Protein AF-A0A0M3HGR2-F1 (afdb_monomer)

Structure (mmCIF, N/CA/C/O backbone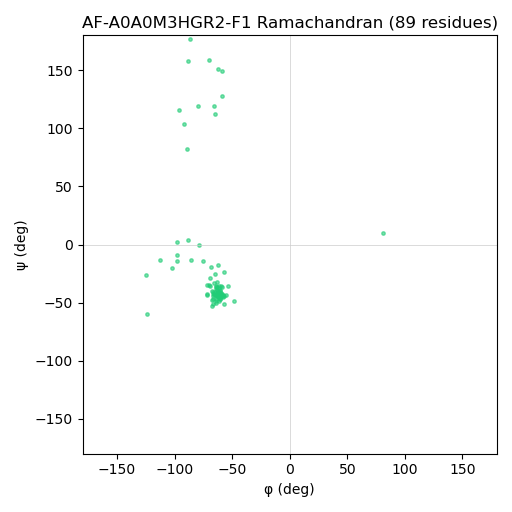):
data_AF-A0A0M3HGR2-F1
#
_entry.id   AF-A0A0M3HGR2-F1
#
loop_
_atom_site.group_PDB
_atom_site.id
_atom_site.type_symbol
_atom_site.label_atom_id
_atom_site.label_alt_id
_atom_site.label_comp_id
_atom_site.label_asym_id
_atom_site.label_entity_id
_atom_site.label_seq_id
_atom_site.pdbx_PDB_ins_code
_atom_site.Cartn_x
_atom_site.Cartn_y
_atom_site.Cartn_z
_atom_site.occupancy
_atom_site.B_iso_or_equiv
_atom_site.auth_seq_id
_atom_site.auth_comp_id
_atom_site.auth_asym_id
_atom_site.auth_atom_id
_atom_site.pdbx_PDB_model_num
ATOM 1 N N . MET A 1 1 ? 3.746 10.396 -20.677 1.00 55.91 1 MET A N 1
ATOM 2 C CA . MET A 1 1 ? 4.293 10.969 -19.425 1.00 55.91 1 MET A CA 1
ATOM 3 C C . MET A 1 1 ? 3.581 10.433 -18.183 1.00 55.91 1 MET A C 1
ATOM 5 O O . MET A 1 1 ? 4.283 10.037 -17.268 1.00 55.91 1 MET A O 1
ATOM 9 N N . CYS A 1 2 ? 2.245 10.329 -18.155 1.00 80.94 2 CYS A N 1
ATOM 10 C CA . CYS A 1 2 ? 1.494 9.889 -16.965 1.00 80.94 2 CYS A CA 1
ATOM 11 C C . CYS A 1 2 ? 1.882 8.496 -16.427 1.00 80.94 2 CYS A C 1
ATOM 13 O O . CYS A 1 2 ? 2.102 8.371 -15.234 1.00 80.94 2 CYS A O 1
ATOM 15 N N . LEU A 1 3 ? 2.073 7.485 -17.286 1.00 81.44 3 LEU A N 1
ATOM 16 C CA . LEU A 1 3 ? 2.423 6.126 -16.832 1.00 81.44 3 LEU A CA 1
ATOM 17 C C . LEU A 1 3 ? 3.782 6.035 -16.121 1.00 81.44 3 LEU A C 1
ATOM 19 O O . LEU A 1 3 ? 3.907 5.306 -15.148 1.00 81.44 3 LEU A O 1
ATOM 23 N N . LEU A 1 4 ? 4.789 6.799 -16.562 1.00 81.19 4 LEU A N 1
ATOM 24 C CA . LEU A 1 4 ? 6.102 6.819 -15.902 1.00 81.19 4 LEU A CA 1
ATOM 25 C C . LEU A 1 4 ? 6.037 7.498 -14.528 1.00 81.19 4 LEU A C 1
ATOM 27 O O . LEU A 1 4 ? 6.728 7.078 -13.609 1.00 81.19 4 LEU A O 1
ATOM 31 N N . MET A 1 5 ? 5.194 8.526 -14.383 1.00 87.25 5 MET A N 1
ATOM 32 C CA . MET A 1 5 ? 4.942 9.176 -13.095 1.00 87.25 5 MET A CA 1
ATOM 33 C C . MET A 1 5 ? 4.230 8.220 -12.130 1.00 87.25 5 MET A C 1
ATOM 35 O O . MET A 1 5 ? 4.642 8.115 -10.982 1.00 87.25 5 MET A O 1
ATOM 39 N N . THR A 1 6 ? 3.234 7.468 -12.606 1.00 87.75 6 THR A N 1
ATOM 40 C CA . THR A 1 6 ? 2.561 6.426 -11.812 1.00 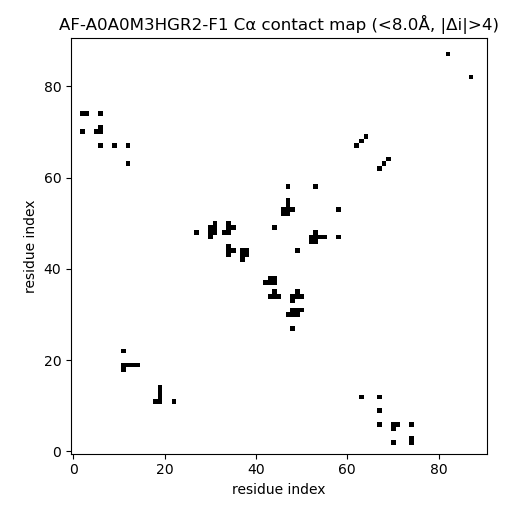87.75 6 THR A CA 1
ATOM 41 C C . THR A 1 6 ? 3.515 5.291 -11.433 1.00 87.75 6 THR A C 1
ATOM 43 O O . THR A 1 6 ? 3.522 4.860 -10.289 1.00 87.75 6 THR A O 1
ATOM 46 N N . ALA A 1 7 ? 4.372 4.834 -12.350 1.00 87.56 7 ALA A N 1
ATOM 47 C CA . ALA A 1 7 ? 5.379 3.819 -12.038 1.00 87.56 7 ALA A CA 1
ATOM 48 C C . ALA A 1 7 ? 6.400 4.313 -10.996 1.00 87.56 7 ALA A C 1
ATOM 50 O O . ALA A 1 7 ? 6.827 3.542 -10.141 1.00 87.56 7 ALA A O 1
ATOM 51 N N . ALA A 1 8 ? 6.775 5.596 -11.041 1.00 87.31 8 ALA A N 1
ATOM 52 C CA . ALA A 1 8 ? 7.644 6.200 -10.034 1.00 87.31 8 ALA A CA 1
ATOM 53 C C . ALA A 1 8 ? 6.966 6.266 -8.654 1.00 87.31 8 ALA A C 1
ATOM 55 O O . ALA A 1 8 ? 7.600 5.918 -7.657 1.00 87.31 8 ALA A O 1
ATOM 56 N N . ASP A 1 9 ? 5.687 6.647 -8.608 1.00 90.69 9 ASP A N 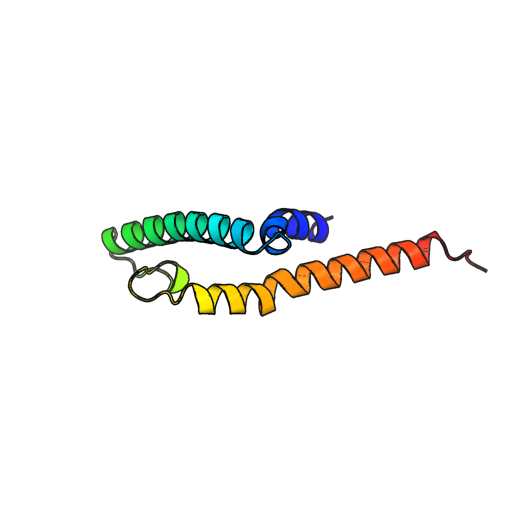1
ATOM 57 C CA . ASP A 1 9 ? 4.876 6.679 -7.382 1.00 90.69 9 ASP A CA 1
ATOM 58 C C . ASP A 1 9 ? 4.738 5.282 -6.748 1.00 90.69 9 ASP A C 1
ATOM 60 O O . ASP A 1 9 ? 4.853 5.115 -5.538 1.00 90.69 9 ASP A O 1
ATOM 64 N N . LEU A 1 10 ? 4.608 4.244 -7.578 1.00 91.00 10 LEU A N 1
ATOM 65 C CA . LEU A 1 10 ? 4.484 2.850 -7.140 1.00 91.00 10 LEU A CA 1
ATOM 66 C C . LEU A 1 10 ? 5.823 2.119 -6.951 1.00 91.00 10 LEU A C 1
ATOM 68 O O . LEU A 1 10 ? 5.832 0.927 -6.642 1.00 91.00 10 LEU A O 1
ATOM 72 N N . SER A 1 11 ? 6.963 2.795 -7.117 1.00 88.62 11 SER A N 1
ATOM 73 C CA . SER A 1 11 ? 8.292 2.159 -7.144 1.00 88.62 11 SER A CA 1
ATOM 74 C C . SER A 1 11 ? 8.698 1.453 -5.844 1.00 88.62 11 SER A C 1
ATOM 76 O O . SER A 1 11 ? 9.583 0.598 -5.853 1.00 88.62 11 SER A O 1
ATOM 78 N N . ASP A 1 12 ? 8.049 1.745 -4.716 1.00 87.06 12 ASP A N 1
ATOM 79 C CA . ASP A 1 12 ? 8.262 0.998 -3.471 1.00 87.06 12 ASP A CA 1
ATOM 80 C C . ASP A 1 12 ? 7.821 -0.468 -3.573 1.00 87.06 12 ASP A C 1
ATOM 82 O O . ASP A 1 12 ? 8.378 -1.327 -2.885 1.00 87.06 12 ASP A O 1
ATOM 86 N N . GLN A 1 13 ? 6.883 -0.780 -4.471 1.00 87.69 13 GLN A N 1
ATOM 87 C CA . GLN A 1 13 ? 6.403 -2.145 -4.705 1.00 87.69 13 GLN A CA 1
ATOM 88 C C . GLN A 1 13 ? 7.389 -3.010 -5.499 1.00 87.69 13 GLN A C 1
ATOM 90 O O . GLN A 1 13 ? 7.253 -4.230 -5.518 1.00 87.69 13 GLN A O 1
ATOM 95 N N . SER A 1 14 ? 8.404 -2.406 -6.127 1.00 85.44 14 SER A N 1
ATOM 96 C CA . SER A 1 14 ? 9.462 -3.130 -6.846 1.00 85.44 14 SER A CA 1
ATOM 97 C C . SER A 1 14 ? 10.741 -3.324 -6.019 1.00 85.44 14 SER A C 1
ATOM 99 O O . SER A 1 14 ? 11.740 -3.819 -6.542 1.00 85.44 14 SER A O 1
ATOM 101 N N . LYS A 1 15 ? 10.761 -2.880 -4.754 1.00 87.00 15 LYS A N 1
ATOM 102 C CA . LYS A 1 15 ? 11.907 -3.032 -3.839 1.00 87.00 15 LYS A CA 1
ATOM 103 C C . LYS A 1 15 ? 11.853 -4.381 -3.116 1.00 87.00 15 LYS A C 1
ATOM 105 O O . LYS A 1 15 ? 10.936 -5.175 -3.301 1.00 87.00 15 LYS A O 1
ATOM 110 N N . ASP A 1 16 ? 12.864 -4.671 -2.299 1.00 87.81 16 ASP A N 1
ATOM 111 C CA . ASP A 1 16 ? 12.840 -5.869 -1.464 1.00 87.81 16 ASP A CA 1
ATOM 112 C C . ASP A 1 16 ? 11.681 -5.832 -0.458 1.00 87.81 16 ASP A C 1
ATOM 114 O O . ASP A 1 16 ? 11.265 -4.778 0.028 1.00 87.81 16 ASP A O 1
ATOM 118 N N . PHE A 1 17 ? 11.205 -7.022 -0.091 1.00 89.06 17 PHE A N 1
ATOM 119 C CA . PHE A 1 17 ? 10.037 -7.192 0.767 1.00 89.06 17 PHE A CA 1
ATOM 120 C C . PHE A 1 17 ? 10.123 -6.424 2.091 1.00 89.06 17 PHE A C 1
ATOM 122 O O . PHE A 1 17 ? 9.108 -5.929 2.579 1.00 89.06 17 PHE A O 1
ATOM 129 N N . LYS A 1 18 ? 11.315 -6.307 2.692 1.00 93.62 18 LYS A N 1
ATOM 130 C CA . LYS A 1 18 ? 11.471 -5.601 3.969 1.00 93.62 18 LYS A CA 1
ATOM 131 C C . LYS A 1 18 ? 11.142 -4.118 3.804 1.00 93.62 18 LYS A C 1
ATOM 133 O O . LYS A 1 18 ? 10.439 -3.563 4.648 1.00 93.62 18 LYS A O 1
ATOM 138 N N . ASN A 1 19 ? 11.618 -3.506 2.724 1.00 88.44 19 ASN A N 1
ATOM 139 C CA . ASN A 1 19 ? 11.312 -2.120 2.393 1.00 88.44 19 ASN A CA 1
ATOM 140 C C . ASN A 1 19 ? 9.832 -1.940 2.037 1.00 88.44 19 ASN A C 1
ATOM 142 O O . ASN A 1 19 ? 9.164 -1.114 2.659 1.00 88.44 19 ASN A O 1
ATOM 146 N N . SER A 1 20 ? 9.289 -2.754 1.129 1.00 88.56 20 SER A N 1
ATOM 147 C CA . SER A 1 20 ? 7.882 -2.643 0.707 1.00 88.56 20 SER A CA 1
ATOM 148 C C . SER A 1 20 ? 6.914 -2.837 1.880 1.00 88.56 20 SER A C 1
ATOM 150 O O . SER A 1 20 ? 5.956 -2.079 2.029 1.00 88.56 20 SER A O 1
ATOM 152 N N . LYS A 1 21 ? 7.208 -3.778 2.787 1.00 92.62 21 LYS A N 1
ATOM 153 C CA . LYS A 1 21 ? 6.429 -3.999 4.015 1.00 92.62 21 LYS A CA 1
ATOM 154 C C . LYS A 1 21 ? 6.454 -2.788 4.944 1.00 92.62 21 LYS A C 1
ATOM 156 O O . LYS A 1 21 ? 5.407 -2.409 5.459 1.00 92.62 21 LYS A O 1
ATOM 161 N N . ALA A 1 22 ? 7.621 -2.181 5.163 1.00 95.06 2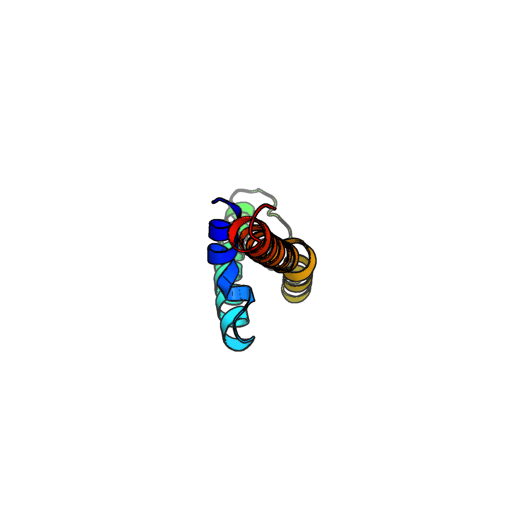2 ALA A N 1
ATOM 162 C CA . ALA A 1 22 ? 7.745 -1.016 6.039 1.00 95.06 22 ALA A CA 1
ATOM 163 C C . ALA A 1 22 ? 6.956 0.193 5.506 1.00 95.06 22 ALA A C 1
ATOM 165 O O . ALA A 1 22 ? 6.313 0.903 6.280 1.00 95.06 22 ALA A O 1
ATOM 166 N N . ILE A 1 23 ? 6.969 0.403 4.187 1.00 93.38 23 ILE A N 1
ATOM 167 C CA . ILE A 1 23 ? 6.171 1.451 3.541 1.00 93.38 23 ILE A CA 1
ATOM 168 C C . ILE A 1 23 ? 4.676 1.145 3.657 1.00 93.38 23 ILE A C 1
ATOM 170 O O . ILE A 1 23 ? 3.921 2.008 4.107 1.00 93.38 23 ILE A O 1
ATOM 174 N N . ALA A 1 24 ? 4.251 -0.088 3.359 1.00 92.88 24 ALA A N 1
ATOM 175 C CA . ALA A 1 24 ? 2.855 -0.496 3.512 1.00 92.88 24 ALA A CA 1
ATOM 176 C C . ALA A 1 24 ? 2.357 -0.288 4.954 1.00 92.88 24 ALA A C 1
ATOM 178 O O . ALA A 1 24 ? 1.283 0.270 5.164 1.00 92.88 24 ALA A O 1
ATOM 179 N N . GLU A 1 25 ? 3.151 -0.655 5.963 1.00 95.12 25 GLU A N 1
ATOM 180 C CA . GLU A 1 25 ? 2.808 -0.427 7.373 1.00 95.12 25 GLU A CA 1
ATOM 181 C C . GLU A 1 25 ? 2.600 1.056 7.704 1.00 95.12 25 GLU A C 1
ATOM 183 O O . GLU A 1 25 ? 1.735 1.378 8.517 1.00 95.12 25 GLU A O 1
ATOM 188 N N . ASN A 1 26 ? 3.359 1.968 7.094 1.00 96.69 26 ASN A N 1
ATOM 189 C CA . ASN A 1 26 ? 3.163 3.404 7.293 1.00 96.69 26 ASN A CA 1
ATOM 190 C C . ASN A 1 26 ? 1.891 3.911 6.604 1.00 96.69 26 ASN A C 1
ATOM 192 O O . ASN A 1 26 ? 1.113 4.617 7.241 1.00 96.69 26 ASN A O 1
ATOM 196 N N . ILE A 1 27 ? 1.621 3.474 5.372 1.00 95.38 27 ILE A N 1
ATOM 197 C CA . ILE A 1 27 ? 0.390 3.824 4.645 1.00 95.38 27 ILE A CA 1
ATOM 198 C C . ILE A 1 27 ? -0.849 3.353 5.422 1.00 95.38 27 ILE A C 1
ATOM 200 O O . ILE A 1 27 ? -1.799 4.110 5.609 1.00 95.38 27 ILE A O 1
ATOM 204 N N . TYR A 1 28 ? -0.838 2.128 5.959 1.00 96.56 28 TYR A N 1
ATOM 205 C CA . TYR A 1 28 ? -1.976 1.635 6.740 1.00 96.56 28 TYR A CA 1
ATOM 206 C C . TYR A 1 28 ? -2.151 2.349 8.080 1.00 96.56 28 TYR A C 1
ATOM 208 O O . TYR A 1 28 ? -3.285 2.482 8.536 1.00 96.56 28 TYR A O 1
ATOM 216 N N . LYS A 1 29 ? -1.081 2.858 8.708 1.00 97.19 29 LYS A N 1
ATOM 217 C CA . LYS A 1 29 ? -1.238 3.739 9.881 1.00 97.19 29 LYS A CA 1
ATOM 218 C C . LYS A 1 29 ? -2.043 4.985 9.520 1.00 97.19 29 LYS A C 1
ATOM 220 O O . LYS A 1 29 ? -2.908 5.379 10.298 1.00 97.19 29 LYS A O 1
ATOM 225 N N . GLU A 1 30 ? -1.792 5.574 8.353 1.00 97.81 30 GLU A N 1
ATOM 226 C CA . GLU A 1 30 ? -2.543 6.735 7.865 1.00 97.81 30 GLU A CA 1
ATOM 227 C C . GLU A 1 30 ? -3.992 6.369 7.533 1.00 97.81 30 GLU A C 1
ATOM 229 O O . GLU A 1 30 ? -4.910 7.023 8.029 1.00 97.81 30 GLU A O 1
ATOM 234 N N . PHE A 1 31 ? -4.217 5.277 6.796 1.00 97.69 31 PHE A N 1
ATOM 235 C CA . PHE A 1 31 ? -5.567 4.804 6.466 1.00 97.69 31 PHE A CA 1
ATOM 236 C C . PHE A 1 31 ? -6.401 4.496 7.705 1.00 97.69 31 PHE A C 1
ATOM 238 O O . PHE A 1 31 ? -7.567 4.875 7.763 1.00 97.69 31 PHE A O 1
ATOM 245 N N . PHE A 1 32 ? -5.816 3.856 8.716 1.00 98.19 32 PHE A N 1
ATOM 246 C CA . PHE A 1 32 ? -6.527 3.563 9.956 1.00 98.19 32 PHE A CA 1
ATOM 247 C C . PHE A 1 32 ? -6.765 4.811 10.804 1.00 98.19 32 PHE A C 1
ATOM 249 O O . PHE A 1 32 ? -7.813 4.919 11.435 1.00 98.19 32 PHE A O 1
ATOM 256 N N . SER A 1 33 ? -5.836 5.771 10.805 1.00 98.19 33 SER A N 1
ATOM 257 C CA . SER A 1 33 ? -6.052 7.074 11.446 1.00 98.19 33 SER A CA 1
ATOM 258 C C . SER A 1 33 ? -7.236 7.810 10.810 1.00 98.19 33 SER A C 1
ATOM 260 O O . SER A 1 33 ? -8.117 8.307 11.512 1.00 98.19 33 SER A O 1
ATOM 262 N N . GLN A 1 34 ? -7.304 7.816 9.476 1.00 98.25 34 GLN A N 1
ATOM 263 C CA . GLN A 1 34 ? -8.431 8.385 8.743 1.00 98.25 34 GLN A CA 1
ATOM 264 C C . GLN A 1 34 ? -9.736 7.627 9.027 1.00 98.25 34 GLN A C 1
ATOM 266 O O . GLN A 1 34 ? -10.751 8.253 9.326 1.00 98.25 34 GLN A O 1
ATOM 271 N N . GLY A 1 35 ? -9.717 6.292 8.989 1.00 98.25 35 GLY A N 1
ATOM 272 C CA . GLY A 1 35 ? -10.903 5.479 9.247 1.00 98.25 35 GLY A CA 1
ATOM 273 C C . GLY A 1 35 ? -11.469 5.667 10.657 1.00 98.25 35 GLY A C 1
ATOM 274 O O . GLY A 1 35 ? -12.688 5.696 10.836 1.00 98.25 35 GLY A O 1
ATOM 275 N N . ASP A 1 36 ? -10.609 5.867 11.656 1.00 98.12 36 ASP A N 1
ATOM 276 C CA . ASP A 1 36 ? -11.040 6.189 13.018 1.00 98.12 36 ASP A CA 1
ATOM 277 C C . ASP A 1 36 ? -11.691 7.574 13.101 1.00 98.12 36 ASP A C 1
ATOM 279 O O . ASP A 1 36 ? -12.695 7.737 13.797 1.00 98.12 36 ASP A O 1
ATOM 283 N N . LEU A 1 37 ? -11.149 8.567 12.388 1.00 98.19 37 LEU A N 1
ATOM 284 C CA . LEU A 1 37 ? -11.741 9.903 12.321 1.00 98.19 37 LEU A CA 1
ATOM 285 C C . LEU A 1 37 ? -13.119 9.857 11.648 1.00 98.19 37 LEU A C 1
ATOM 287 O O . LEU A 1 37 ? -14.074 10.443 12.155 1.00 98.19 37 LEU A O 1
ATOM 291 N N . GLU A 1 38 ? -13.253 9.106 10.555 1.00 98.00 38 GLU A N 1
ATOM 292 C CA . GLU A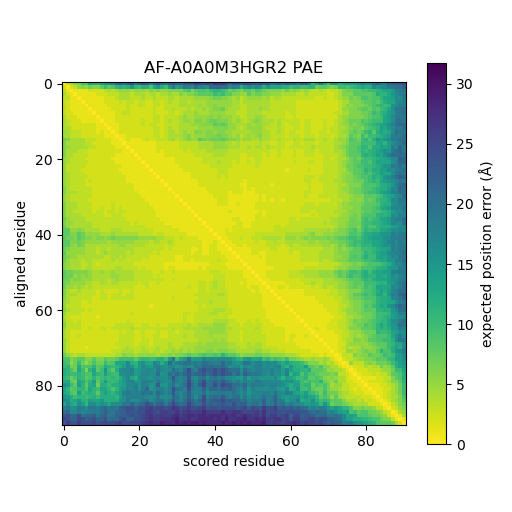 1 38 ? -14.537 8.893 9.882 1.00 98.00 38 GLU A CA 1
ATOM 293 C C . GLU A 1 38 ? -15.560 8.241 10.826 1.00 98.00 38 GLU A C 1
ATOM 295 O O . GLU A 1 38 ? -16.681 8.744 10.934 1.00 98.00 38 GLU A O 1
ATOM 300 N N . LYS A 1 39 ? -15.162 7.211 11.591 1.00 97.06 39 LYS A N 1
ATOM 301 C CA . LYS A 1 39 ? -16.012 6.601 12.633 1.00 97.06 39 LYS A CA 1
ATOM 302 C C . LYS A 1 39 ? -16.442 7.618 13.696 1.00 97.06 39 LYS A C 1
ATOM 304 O O . LYS A 1 39 ? -17.616 7.652 14.061 1.00 97.06 39 LYS A O 1
ATOM 309 N N . GLN A 1 40 ? -15.526 8.460 14.180 1.00 97.31 40 GLN A N 1
ATOM 310 C CA . GLN A 1 40 ? -15.828 9.503 15.175 1.00 97.31 40 GLN A CA 1
ATOM 311 C C . GLN A 1 40 ? -16.818 10.549 14.651 1.00 97.31 40 GLN A C 1
ATOM 313 O O . GLN A 1 40 ? -17.634 11.064 15.412 1.00 97.31 40 GLN A O 1
ATOM 318 N N . MET A 1 41 ? -16.781 10.833 13.350 1.00 97.19 41 MET A N 1
ATOM 319 C CA . MET A 1 41 ? -17.729 11.725 12.678 1.00 97.19 41 MET A CA 1
ATOM 320 C C . MET A 1 41 ? -19.084 11.060 12.379 1.00 97.19 41 MET A C 1
ATOM 322 O O . MET A 1 41 ? -19.967 11.706 11.819 1.00 97.19 41 MET A O 1
ATOM 326 N N . GLY A 1 42 ? -19.267 9.785 12.740 1.00 96.50 42 GLY A N 1
ATOM 327 C CA . GLY A 1 42 ? -20.482 9.017 12.459 1.00 96.50 42 GLY A CA 1
ATOM 328 C C . GLY A 1 42 ? -20.549 8.447 11.038 1.00 96.50 42 GLY A C 1
ATOM 329 O O . GLY A 1 42 ? -21.594 7.934 10.638 1.00 96.50 42 GLY A O 1
ATOM 330 N N . ASN A 1 43 ? -19.453 8.513 10.278 1.00 96.81 43 ASN A N 1
ATOM 331 C CA . ASN A 1 43 ? -19.350 7.927 8.947 1.00 96.81 43 ASN A CA 1
ATOM 332 C C . ASN A 1 43 ? -18.871 6.474 9.022 1.00 96.81 43 ASN A C 1
ATOM 334 O O . ASN A 1 43 ? -18.228 6.039 9.979 1.00 96.81 43 ASN A O 1
ATOM 338 N N . ARG A 1 44 ? -19.170 5.709 7.969 1.00 95.94 44 ARG A N 1
ATOM 339 C CA . ARG A 1 44 ? -18.641 4.355 7.798 1.00 95.94 44 ARG A CA 1
ATOM 340 C C . ARG A 1 44 ? -17.405 4.408 6.895 1.00 95.94 44 ARG A C 1
ATOM 342 O O . ARG A 1 44 ? -17.584 4.717 5.716 1.00 95.94 44 ARG A O 1
ATOM 349 N N . PRO A 1 45 ? -16.208 4.061 7.396 1.00 97.06 45 PRO A N 1
ATOM 350 C CA . PRO A 1 45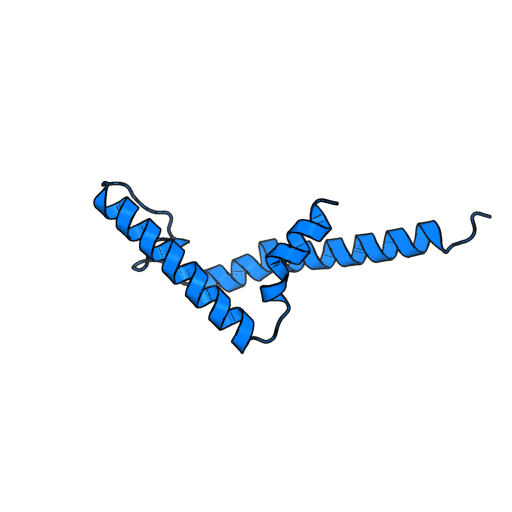 ? -15.018 4.055 6.565 1.00 97.06 45 PRO A CA 1
ATOM 351 C C . PRO A 1 45 ? -15.033 2.933 5.532 1.00 97.06 45 PRO A C 1
ATOM 353 O O . PRO A 1 45 ? -15.718 1.911 5.686 1.00 97.06 45 PRO A O 1
ATOM 356 N N . LEU A 1 46 ? -14.240 3.121 4.476 1.00 96.19 46 LEU A N 1
ATOM 357 C CA . LEU A 1 46 ? -13.934 2.061 3.518 1.00 96.19 46 LEU A CA 1
ATOM 358 C C . LEU A 1 46 ? -13.274 0.879 4.233 1.00 96.19 46 LEU A C 1
ATOM 360 O O . LEU A 1 46 ? -12.541 1.048 5.204 1.00 96.19 46 LEU A O 1
ATOM 364 N N . GLU A 1 47 ? -13.488 -0.335 3.727 1.00 95.31 47 GLU A N 1
ATOM 365 C CA . GLU A 1 47 ? -13.000 -1.552 4.389 1.00 95.31 47 GLU A CA 1
ATOM 366 C C . GLU A 1 47 ? -11.476 -1.570 4.562 1.00 95.31 47 GLU A C 1
ATOM 368 O O . GLU A 1 47 ? -10.989 -1.988 5.605 1.00 95.31 47 GLU A O 1
ATOM 373 N N . MET A 1 48 ? -10.727 -1.038 3.593 1.00 95.31 48 MET A N 1
ATOM 374 C CA . MET A 1 48 ? -9.267 -0.915 3.677 1.00 95.31 48 MET A CA 1
ATOM 375 C C . MET A 1 48 ? -8.774 0.090 4.732 1.00 95.31 48 MET A C 1
ATOM 377 O O . MET A 1 48 ? -7.616 0.019 5.135 1.00 95.31 48 MET A O 1
ATOM 381 N N . MET A 1 49 ? -9.637 1.013 5.166 1.00 97.00 49 MET A N 1
ATOM 382 C CA . MET A 1 49 ? -9.363 2.028 6.192 1.00 97.00 49 MET A CA 1
ATOM 383 C C . MET A 1 49 ? -9.894 1.615 7.571 1.00 97.00 49 MET A C 1
ATOM 385 O O . MET A 1 49 ? -9.598 2.257 8.574 1.00 97.00 49 MET A O 1
ATOM 389 N N . ASP A 1 50 ? -10.666 0.531 7.653 1.00 97.00 50 ASP A N 1
ATOM 390 C CA . ASP A 1 50 ? -11.218 0.030 8.904 1.00 97.00 50 ASP A CA 1
ATOM 391 C C . ASP A 1 50 ? -10.280 -1.009 9.533 1.00 97.00 50 ASP A C 1
ATOM 393 O O . ASP A 1 50 ? -10.255 -2.167 9.117 1.00 97.00 50 ASP A O 1
ATOM 397 N N . ARG A 1 51 ? -9.535 -0.618 10.574 1.00 95.25 51 ARG A N 1
ATOM 398 C CA . ARG A 1 51 ? -8.581 -1.498 11.279 1.00 95.25 51 ARG A CA 1
ATOM 399 C C . ARG A 1 51 ? -9.197 -2.783 11.847 1.00 95.25 51 ARG A C 1
ATOM 401 O O . ARG A 1 51 ? -8.475 -3.756 12.041 1.00 95.25 51 ARG A O 1
ATOM 408 N N . ASP A 1 52 ? -10.507 -2.794 12.094 1.00 94.56 52 ASP A N 1
ATOM 409 C CA . ASP A 1 52 ? -11.213 -3.949 12.657 1.00 94.56 52 ASP A CA 1
ATOM 410 C C . ASP A 1 52 ? -11.636 -4.952 11.569 1.00 94.56 52 ASP A C 1
ATOM 412 O O . ASP A 1 52 ? -12.036 -6.078 11.872 1.00 94.56 52 ASP A O 1
ATOM 416 N N . ARG A 1 53 ? -11.579 -4.544 10.293 1.00 94.44 53 ARG A N 1
ATOM 417 C CA . ARG A 1 53 ? -12.091 -5.316 9.149 1.00 94.44 53 ARG A CA 1
ATOM 418 C C . ARG A 1 53 ? -11.049 -5.553 8.056 1.00 94.44 53 ARG A C 1
ATOM 420 O O . ARG A 1 53 ? -11.155 -6.541 7.333 1.00 94.44 53 ARG A O 1
ATOM 427 N N . ALA A 1 54 ? -10.050 -4.685 7.929 1.00 94.62 54 ALA A N 1
ATOM 428 C CA . ALA A 1 54 ? -9.048 -4.747 6.877 1.00 94.62 54 ALA A CA 1
ATOM 429 C C . ALA A 1 54 ? -8.158 -5.995 7.002 1.00 94.62 54 ALA A C 1
ATOM 431 O O . ALA A 1 54 ? -7.386 -6.151 7.949 1.00 94.62 54 ALA A O 1
ATOM 432 N N . CYS A 1 55 ? -8.176 -6.855 5.982 1.00 96.12 55 CYS A N 1
ATOM 433 C CA . CYS A 1 55 ? -7.175 -7.908 5.822 1.00 96.12 55 CYS A CA 1
ATOM 434 C C . CYS A 1 55 ? -5.994 -7.369 5.002 1.00 96.12 55 CYS A C 1
ATOM 436 O O . CYS A 1 55 ? -5.926 -7.576 3.791 1.00 96.12 55 CYS A O 1
ATOM 438 N N . VAL A 1 56 ? -5.071 -6.663 5.667 1.00 93.94 56 VAL A N 1
ATOM 439 C CA . VAL A 1 56 ? -3.933 -5.976 5.020 1.00 93.94 56 VAL A CA 1
ATOM 440 C C . VAL A 1 56 ? -3.171 -6.866 4.026 1.00 93.94 56 VAL A C 1
ATOM 442 O O . VAL A 1 56 ? -3.003 -6.434 2.888 1.00 93.94 56 VAL A O 1
ATOM 445 N N . PRO A 1 57 ? -2.772 -8.114 4.359 1.00 93.38 57 PRO A N 1
ATOM 446 C CA . PRO A 1 57 ? -2.054 -8.958 3.404 1.00 93.38 57 PRO A CA 1
ATOM 447 C C . PRO A 1 57 ? -2.857 -9.252 2.133 1.00 93.38 57 PRO A C 1
ATOM 449 O O . PRO A 1 57 ? -2.303 -9.219 1.040 1.00 93.38 57 PRO A O 1
ATOM 452 N N . LYS A 1 58 ? -4.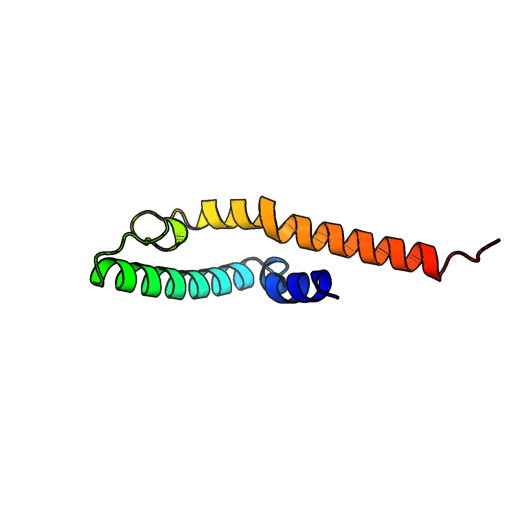166 -9.501 2.261 1.00 95.06 58 LYS A N 1
ATOM 453 C CA . LYS A 1 58 ? -5.038 -9.777 1.114 1.00 95.06 58 LYS A CA 1
ATOM 454 C C . LYS A 1 58 ? -5.184 -8.547 0.220 1.00 95.06 58 LYS A C 1
ATOM 456 O O . LYS A 1 58 ? -5.066 -8.670 -0.991 1.00 95.06 58 LYS A O 1
ATOM 461 N N . ILE A 1 59 ? -5.396 -7.377 0.823 1.00 95.00 59 ILE A N 1
ATOM 462 C CA . ILE A 1 59 ? -5.531 -6.112 0.090 1.00 95.00 59 ILE A CA 1
ATOM 463 C C . ILE A 1 59 ? -4.221 -5.770 -0.635 1.00 95.00 59 ILE A C 1
ATOM 465 O O . ILE A 1 59 ? -4.258 -5.306 -1.767 1.00 95.00 59 ILE A O 1
ATOM 469 N N . GLN A 1 60 ? -3.062 -6.028 -0.019 1.00 94.19 60 GLN A N 1
ATOM 470 C CA . GLN A 1 60 ? -1.763 -5.817 -0.666 1.00 94.19 60 GLN A CA 1
ATOM 471 C C . GLN A 1 60 ? -1.535 -6.770 -1.845 1.00 94.19 60 GLN A C 1
ATOM 473 O O . GLN A 1 60 ? -1.063 -6.321 -2.882 1.00 94.19 60 GLN A O 1
ATOM 478 N N . LEU A 1 61 ? -1.908 -8.050 -1.733 1.00 93.88 61 LEU A N 1
ATOM 479 C CA . LEU A 1 61 ? -1.847 -8.982 -2.868 1.00 93.88 61 LEU A CA 1
ATOM 480 C C . LEU A 1 61 ? -2.739 -8.513 -4.024 1.00 93.88 61 LEU A C 1
ATOM 482 O O . LEU A 1 61 ? -2.285 -8.427 -5.159 1.00 93.88 61 LEU A O 1
ATOM 486 N N . GLU A 1 62 ? -3.977 -8.124 -3.722 1.00 95.12 62 GLU A N 1
ATOM 487 C CA . GLU A 1 62 ? -4.908 -7.610 -4.728 1.00 95.12 62 GLU A CA 1
ATOM 488 C C . GLU A 1 62 ? -4.391 -6.320 -5.382 1.00 95.12 62 GLU A C 1
ATOM 490 O O . GLU A 1 62 ? -4.475 -6.165 -6.598 1.00 95.12 62 GLU A O 1
ATOM 495 N N . PHE A 1 63 ? -3.798 -5.413 -4.604 1.00 92.88 63 PHE A N 1
ATOM 496 C CA . PHE A 1 63 ? -3.171 -4.200 -5.126 1.00 92.88 63 PHE A CA 1
ATOM 497 C C . PHE A 1 63 ? -1.993 -4.506 -6.061 1.00 92.88 63 PHE A C 1
ATOM 499 O O . PHE A 1 63 ? -1.857 -3.875 -7.113 1.00 92.88 63 PHE A O 1
ATOM 506 N N . MET A 1 64 ? -1.163 -5.490 -5.709 1.00 91.38 64 MET A N 1
ATOM 507 C CA . MET A 1 64 ? -0.060 -5.929 -6.562 1.00 91.38 64 MET A CA 1
ATOM 508 C C . MET A 1 64 ? -0.574 -6.471 -7.897 1.00 91.38 64 MET A C 1
ATOM 510 O O . MET A 1 64 ? -0.112 -6.023 -8.946 1.00 91.38 64 MET A O 1
ATOM 514 N N . ASP A 1 65 ? -1.565 -7.363 -7.857 1.00 93.00 65 ASP A N 1
ATOM 515 C CA . ASP A 1 65 ? -2.110 -8.037 -9.041 1.00 93.00 65 ASP A CA 1
ATOM 516 C C . ASP A 1 65 ? -2.895 -7.094 -9.964 1.00 93.00 65 ASP A C 1
ATOM 518 O O . ASP A 1 65 ? -2.856 -7.233 -11.186 1.00 93.00 65 ASP A O 1
ATOM 522 N N . THR A 1 66 ? -3.617 -6.126 -9.396 1.00 93.56 66 THR A N 1
ATOM 523 C CA . THR A 1 66 ? -4.569 -5.297 -10.156 1.00 93.56 66 THR A CA 1
ATOM 524 C C . THR A 1 66 ? -4.053 -3.905 -10.504 1.00 93.56 66 THR A C 1
ATOM 526 O O . THR A 1 66 ? -4.573 -3.286 -11.435 1.00 93.56 66 THR A O 1
ATOM 529 N N . VAL A 1 67 ? -3.038 -3.404 -9.791 1.00 92.19 67 VAL A N 1
ATOM 530 C CA . VAL A 1 67 ? -2.513 -2.042 -9.974 1.00 92.19 67 VAL A CA 1
ATOM 531 C C . VAL A 1 67 ? -1.020 -2.057 -10.269 1.00 92.19 67 VAL A C 1
ATOM 533 O O . VAL A 1 67 ? -0.613 -1.587 -11.331 1.00 92.19 67 VAL A O 1
ATOM 536 N N . ALA A 1 68 ? -0.199 -2.589 -9.359 1.00 89.62 68 ALA A N 1
ATOM 537 C CA . ALA A 1 68 ? 1.253 -2.443 -9.466 1.00 89.62 68 ALA A CA 1
ATOM 538 C C . ALA A 1 68 ? 1.828 -3.208 -10.669 1.00 89.62 68 ALA A C 1
ATOM 540 O O . ALA A 1 68 ? 2.499 -2.602 -11.506 1.00 89.62 68 ALA A O 1
ATOM 541 N N . LEU A 1 69 ? 1.529 -4.507 -10.791 1.00 89.69 69 LEU A N 1
ATOM 542 C CA . LEU A 1 69 ? 2.023 -5.344 -11.890 1.00 89.69 69 LEU A CA 1
ATOM 543 C C . LEU A 1 69 ? 1.625 -4.788 -13.267 1.00 89.69 69 LEU A C 1
ATOM 545 O O . LEU A 1 69 ? 2.532 -4.549 -14.068 1.00 89.69 69 LEU A O 1
ATOM 549 N N . PRO A 1 70 ? 0.343 -4.459 -13.538 1.00 91.00 70 PRO A N 1
ATOM 550 C CA . PRO A 1 70 ? -0.035 -3.853 -14.811 1.00 91.00 70 PRO A CA 1
ATOM 551 C C . PRO A 1 70 ? 0.750 -2.576 -15.135 1.00 91.00 70 PRO A C 1
ATOM 553 O O . PRO A 1 70 ? 1.210 -2.403 -16.263 1.00 91.00 70 PRO A O 1
ATOM 556 N N . VAL A 1 71 ? 0.943 -1.675 -14.164 1.00 88.81 71 VAL A N 1
ATOM 557 C CA . VAL A 1 71 ? 1.679 -0.418 -14.390 1.00 88.81 71 VAL A CA 1
ATOM 558 C C . VAL A 1 71 ? 3.120 -0.681 -14.836 1.00 88.81 71 VAL A C 1
ATOM 560 O O . VAL A 1 71 ? 3.594 -0.017 -15.764 1.00 88.81 71 VAL A O 1
ATOM 563 N N . PHE A 1 72 ? 3.805 -1.651 -14.225 1.00 83.94 72 PHE A N 1
ATOM 564 C CA . PHE A 1 72 ? 5.172 -2.005 -14.609 1.00 83.94 72 PHE A CA 1
ATOM 565 C C . PHE A 1 72 ? 5.229 -2.728 -15.961 1.00 83.94 72 PHE A C 1
ATOM 567 O O . PHE A 1 72 ? 6.037 -2.342 -16.807 1.00 83.94 72 PHE A O 1
ATOM 574 N N . GLU A 1 73 ? 4.329 -3.678 -16.224 1.00 85.12 73 GLU A N 1
ATOM 575 C CA . GLU A 1 73 ? 4.265 -4.402 -17.503 1.00 85.12 73 GLU A CA 1
ATOM 576 C C . GLU A 1 73 ? 4.002 -3.463 -18.692 1.00 85.12 73 GLU A C 1
ATOM 578 O O . GLU A 1 73 ? 4.715 -3.496 -19.699 1.00 85.12 73 GLU A O 1
ATOM 583 N N . TYR A 1 74 ? 3.024 -2.556 -18.580 1.00 78.81 74 TYR A N 1
ATOM 584 C CA . TYR A 1 74 ? 2.764 -1.573 -19.636 1.00 78.81 74 TYR A CA 1
ATOM 585 C C . TYR A 1 74 ? 3.923 -0.581 -19.799 1.00 78.81 74 TYR A C 1
ATOM 587 O O . TYR A 1 74 ? 4.198 -0.141 -20.918 1.00 78.81 74 TYR A O 1
ATOM 595 N N . GLY A 1 75 ? 4.623 -0.238 -18.714 1.00 72.25 75 GLY A N 1
ATOM 596 C CA . GLY A 1 75 ? 5.829 0.589 -18.757 1.00 72.25 75 GLY A CA 1
ATOM 597 C C . GLY A 1 75 ? 6.952 -0.050 -19.580 1.00 72.25 75 GLY A C 1
ATOM 598 O O . GLY A 1 75 ? 7.538 0.615 -20.441 1.00 72.25 75 GLY A O 1
ATOM 599 N N . GLU A 1 76 ? 7.206 -1.344 -19.377 1.00 68.12 76 GLU A N 1
ATOM 600 C CA . GLU A 1 76 ? 8.181 -2.108 -20.164 1.00 68.12 76 GLU A CA 1
ATOM 601 C C . GLU A 1 76 ? 7.780 -2.199 -21.639 1.00 68.12 76 GLU A C 1
ATOM 603 O O . GLU A 1 76 ? 8.608 -1.952 -22.520 1.00 68.12 76 GLU A O 1
ATOM 608 N N . ILE A 1 77 ? 6.500 -2.451 -21.931 1.00 64.69 77 ILE A N 1
ATOM 609 C CA . ILE A 1 77 ? 5.981 -2.479 -23.308 1.00 64.69 77 ILE A CA 1
ATOM 610 C C . ILE A 1 77 ? 6.186 -1.124 -23.998 1.00 64.69 77 ILE A C 1
ATOM 612 O O . ILE A 1 77 ? 6.640 -1.075 -25.143 1.00 64.69 77 ILE A O 1
ATOM 616 N N . VAL A 1 78 ? 5.909 -0.011 -23.312 1.00 65.25 78 VAL A N 1
ATOM 617 C CA . VAL A 1 78 ? 6.134 1.340 -23.852 1.00 65.25 78 VAL A CA 1
ATOM 618 C C . VAL A 1 78 ? 7.619 1.582 -24.125 1.00 65.25 78 VAL A C 1
ATOM 620 O O . VAL A 1 78 ? 7.959 2.135 -25.174 1.00 65.25 78 VAL A O 1
ATOM 623 N N . TYR A 1 79 ? 8.508 1.144 -23.230 1.00 70.81 79 TYR A N 1
ATOM 624 C CA . TYR A 1 79 ? 9.954 1.255 -23.429 1.00 70.81 79 TYR A CA 1
ATOM 625 C C . TYR A 1 79 ? 10.433 0.438 -24.640 1.00 70.81 79 TYR A C 1
ATOM 627 O O . TYR A 1 79 ? 11.191 0.947 -25.470 1.00 70.81 79 TYR A O 1
ATOM 635 N N . ILE A 1 80 ? 9.944 -0.796 -24.788 1.00 69.56 80 ILE A N 1
ATOM 636 C CA . ILE A 1 80 ? 10.262 -1.682 -25.915 1.00 69.56 80 ILE A CA 1
ATOM 637 C C . ILE A 1 80 ? 9.754 -1.090 -27.237 1.00 69.56 80 ILE A C 1
ATOM 639 O O . ILE A 1 80 ? 10.525 -0.983 -28.191 1.00 69.56 80 ILE A O 1
ATOM 643 N N . ILE A 1 81 ? 8.494 -0.643 -27.301 1.00 68.19 81 ILE A N 1
ATOM 644 C CA . ILE A 1 81 ? 7.911 -0.016 -28.501 1.00 68.19 81 ILE A CA 1
ATOM 645 C C . ILE A 1 81 ? 8.683 1.251 -28.881 1.00 68.19 81 ILE A C 1
ATOM 647 O O . ILE A 1 81 ? 9.011 1.437 -30.054 1.00 68.19 81 ILE A O 1
ATOM 651 N N . TYR A 1 82 ? 9.025 2.097 -27.905 1.00 73.56 82 TYR A N 1
ATOM 652 C CA . TYR A 1 82 ? 9.851 3.281 -28.142 1.00 73.56 82 TYR A CA 1
ATOM 653 C C . TYR A 1 82 ? 11.206 2.898 -28.756 1.00 73.56 82 TYR A C 1
ATOM 655 O O . TYR A 1 82 ? 11.623 3.492 -29.752 1.00 73.56 82 TYR A O 1
ATOM 663 N N . HIS A 1 83 ? 11.873 1.869 -28.225 1.00 72.81 83 HIS A N 1
ATOM 664 C CA . HIS A 1 83 ? 13.157 1.410 -28.754 1.00 72.81 83 HIS A CA 1
ATOM 665 C C . HIS A 1 83 ? 13.038 0.843 -30.175 1.00 72.81 83 HIS A C 1
ATOM 667 O O . HIS A 1 83 ? 13.881 1.147 -31.016 1.00 72.81 83 HIS A O 1
AT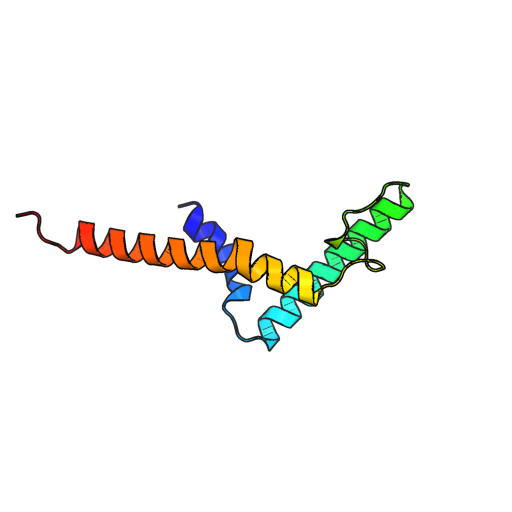OM 673 N N . ILE A 1 84 ? 11.990 0.068 -30.470 1.00 72.19 84 ILE A N 1
ATOM 674 C CA . ILE A 1 84 ? 11.743 -0.492 -31.808 1.00 72.19 84 ILE A CA 1
ATOM 675 C C . ILE A 1 84 ? 11.476 0.632 -32.819 1.00 72.19 84 ILE A C 1
ATOM 677 O O . ILE A 1 84 ? 12.141 0.694 -33.849 1.00 72.19 84 ILE A O 1
ATOM 681 N N . ILE A 1 85 ? 10.566 1.563 -32.518 1.00 72.75 85 ILE A N 1
ATOM 682 C CA . ILE A 1 85 ? 10.195 2.650 -33.442 1.00 72.75 85 ILE A CA 1
ATOM 683 C C . ILE A 1 85 ? 11.372 3.597 -33.721 1.00 72.75 85 ILE A C 1
ATOM 685 O O . ILE A 1 85 ? 11.493 4.111 -34.835 1.00 72.75 85 ILE A O 1
ATOM 689 N N . HIS A 1 86 ? 12.229 3.850 -32.727 1.00 67.88 86 HIS A N 1
ATOM 690 C CA . HIS A 1 86 ? 13.313 4.830 -32.844 1.00 67.88 86 HIS A CA 1
ATOM 691 C C . HIS A 1 86 ? 14.686 4.241 -33.196 1.00 67.88 86 HIS A C 1
ATOM 693 O O . HIS A 1 86 ? 15.565 5.010 -33.587 1.00 67.88 86 HIS A O 1
ATOM 699 N N . LYS A 1 87 ? 14.896 2.920 -33.086 1.00 64.62 87 LYS A N 1
ATOM 700 C CA . LYS A 1 87 ? 16.161 2.269 -33.484 1.00 64.62 87 LYS A CA 1
ATOM 701 C C . LYS A 1 87 ? 16.072 1.343 -34.690 1.00 64.62 87 LYS A C 1
ATOM 703 O O . LYS A 1 87 ? 17.124 0.997 -35.224 1.00 64.62 87 LYS A O 1
ATOM 708 N N . VAL A 1 88 ? 14.883 0.955 -35.150 1.00 61.34 88 VAL A N 1
ATOM 709 C CA . VAL A 1 88 ? 14.754 0.275 -36.445 1.00 61.34 88 VAL A CA 1
ATOM 710 C C . VAL A 1 88 ? 14.816 1.345 -37.544 1.00 61.34 88 VAL A C 1
ATOM 712 O O . VAL A 1 88 ? 13.982 2.254 -37.543 1.00 61.34 88 VAL A O 1
ATOM 715 N N . PRO A 1 89 ? 15.796 1.294 -38.469 1.00 56.41 89 PRO A N 1
ATOM 716 C CA . PRO A 1 89 ? 15.824 2.206 -39.604 1.00 56.41 89 PRO A CA 1
ATOM 717 C C . PRO A 1 89 ? 14.527 2.027 -40.389 1.00 56.41 89 PRO A C 1
ATOM 719 O O . PRO A 1 89 ? 14.172 0.901 -40.739 1.00 56.41 89 PRO A O 1
ATOM 722 N N . ARG A 1 90 ? 13.806 3.119 -40.654 1.00 59.56 90 ARG A N 1
ATOM 723 C CA . ARG A 1 90 ? 12.698 3.064 -41.611 1.00 59.56 90 ARG A CA 1
ATOM 724 C C . ARG A 1 90 ? 13.316 2.751 -42.973 1.00 59.56 90 ARG A C 1
ATOM 726 O O . ARG A 1 90 ? 14.109 3.556 -43.459 1.00 59.56 90 ARG A O 1
ATOM 733 N N . ALA A 1 91 ? 13.026 1.561 -43.492 1.00 56.12 91 ALA A N 1
ATOM 734 C CA . ALA A 1 91 ? 13.323 1.194 -44.871 1.00 56.12 91 ALA A CA 1
ATOM 735 C C . ALA A 1 91 ? 12.482 2.039 -45.836 1.00 56.12 91 ALA A C 1
ATOM 737 O O . ALA A 1 91 ? 11.340 2.395 -45.456 1.00 56.12 91 ALA A O 1
#

Radius of gyration: 18.38 Å; Cα contacts (8 Å, |Δi|>4): 52; chains: 1; bounding box: 37×22×60 Å

Solvent-accessible surface area (backbone a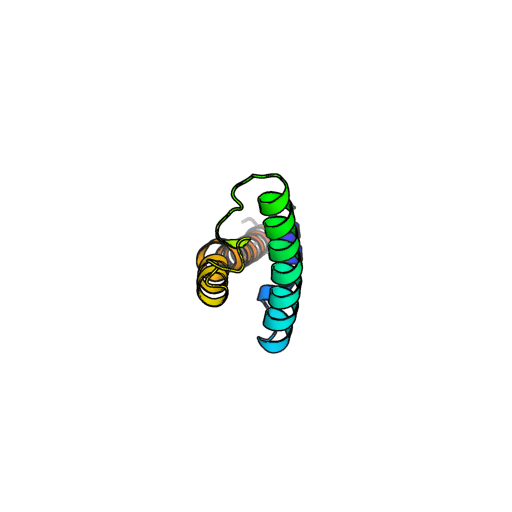toms only — not comparable to full-atom values): 5182 Å² total; per-residue (Å²): 115,68,64,63,54,52,41,59,74,51,44,55,75,77,49,59,67,72,60,31,49,54,52,51,55,52,54,48,52,51,34,31,53,49,19,51,52,33,45,75,74,73,43,84,49,56,59,84,19,28,80,93,68,40,56,62,71,60,53,51,52,50,43,39,68,73,48,53,50,54,46,50,54,54,48,51,51,51,52,50,51,52,50,51,70,74,67,50,78,86,124

Secondary structure (DSSP, 8-state):
-HHHHHHHHTGGGGS-HHHHHHHHHHHHHHHHHHHHHHHHTT----GGG-TTT--HHHHHHHHIIIIIHHHHHHHHHHHHHHHHHHHS---

pLDDT: mean 87.39, std 11.65, range [55.91, 98.25]

Mean predicted aligned error: 6.62 Å

Foldseek 3Di:
DVLVVLLVVLVQVVDDPVSVVVVLVVVLVVLCVVQVVCVVVVHHHDQSSPPVRHPSVVVVVVCCVPPNVVSVVVVVVVVVVVCCVPVPPDD

InterPro domains:
  IPR002073 3'5'-cyclic nucleotide phosphodiesterase, catalytic domain [PF00233] (2-73)
  IPR002073 3'5'-cyclic nucleotide phosphodiesterase, catalytic domain [PS51845] (1-91)
  IPR023088 3'5'-cyclic nucleotide phosphodiesterase [PR00387] (5-18)
  IPR023088 3'5'-cyclic nucleotide phosphodiesterase [PR00387] (22-38)
  IPR036971 3'5'-cyclic nucleotide phosphodiesterase, catalytic domain superfamily [G3DSA:1.10.1300.10] (1-83)

Sequence (91 aa):
MCLLMTAADLSDQSKDFKNSKAIAENIYKEFFSQGDLEKQMGNRPLEMMDRDRACVPKIQLEFMDTVALPVFEYGEIVYIIYHIIHKVPRA

Nearest PDB structures (foldseek):
  5vp0-assembly1_C-3  TM=9.939E-01  e=1.095E-05  Homo sapiens
  4wcu-assembly1_C  TM=9.651E-01  e=3.174E-03  Homo sapiens
  2pw3-assembly1_B  TM=9.584E-01  e=4.933E-03  Homo sapiens
  7ysx-assembly1_B  TM=9.434E-01  e=4.632E-03  Homo sapiens
  4wzi-assembly1_A  TM=9.601E-01  e=1.269E-02  Homo sapiens

Organism: Ascaris lumbricoides (NCBI:txid6252)